Protein AF-A0A7V9TFW3-F1 (afdb_monomer)

Nearest PDB structures (foldseek):
  5y2z-assembly3_F  TM=6.793E-01  e=1.438E+00  Homo sapiens
  3h6j-assembly1_A  TM=7.015E-01  e=2.387E+00  Pseudomonas aeruginosa
  3pe7-assembly1_A  TM=7.337E-01  e=3.347E+00  Yersinia enterocolitica subsp. enterocolitica 8081
  2w38-assembly1_A  TM=6.959E-01  e=4.193E+00  Pseudomonas aeruginosa PAO1
  5lgg-assembly1_A  TM=3.891E-01  e=9.764E+00  Homo sapiens

Radius of gyration: 11.96 Å; Cα contacts (8 Å, |Δi|>4): 107; chains: 1; bounding box: 28×26×29 Å

Foldseek 3Di:
DWDKDKAWDPDADPPRFTWIWIATPPQQKIWIWTADPVPRDIDIDDIDNCVPVD

pLDDT: mean 90.92, std 8.3, range [52.0, 96.38]

Solvent-accessible surface area (backbone atoms only — not comparable to full-atom values): 3201 Å² total; per-residue (Å²): 129,90,43,74,48,79,44,78,48,93,66,66,37,82,94,70,6,44,31,31,42,40,35,34,67,74,81,42,33,35,29,43,35,35,30,34,82,88,76,70,50,69,47,75,53,75,75,40,60,57,85,71,70,120

Secondary structure (DSSP, 8-state):
---EEEEEEEEE-GGG-EEEEEEETTTTEEEEEEE-TTT--EEEEEEEETTS--

Mean predicted aligned error: 4.05 Å

Structure (mmCIF, N/CA/C/O backbone):
data_AF-A0A7V9TFW3-F1
#
_entry.id   AF-A0A7V9TFW3-F1
#
loop_
_atom_site.group_PDB
_atom_site.id
_atom_site.type_symbol
_atom_site.label_atom_id
_atom_site.label_alt_id
_atom_site.label_comp_id
_atom_site.label_asym_id
_atom_site.label_entity_id
_atom_site.label_seq_id
_atom_site.pdbx_PDB_ins_code
_atom_site.Cartn_x
_atom_site.Cartn_y
_atom_site.Cartn_z
_atom_site.occupancy
_atom_site.B_iso_or_equiv
_atom_site.auth_seq_id
_atom_site.auth_comp_id
_atom_site.auth_asym_id
_atom_site.auth_atom_id
_atom_site.pdbx_PDB_model_num
ATOM 1 N N . MET A 1 1 ? -15.140 -7.337 11.204 1.00 72.75 1 MET A N 1
ATOM 2 C CA . MET A 1 1 ? -15.381 -7.098 9.765 1.00 72.75 1 MET A CA 1
ATOM 3 C C . MET A 1 1 ? -14.183 -6.322 9.245 1.00 72.75 1 MET A C 1
ATOM 5 O O . MET A 1 1 ? -13.793 -5.380 9.919 1.00 72.75 1 MET A O 1
ATOM 9 N N . LEU A 1 2 ? -13.551 -6.763 8.156 1.00 84.12 2 LEU A N 1
ATOM 10 C CA . LEU A 1 2 ? -12.383 -6.086 7.583 1.00 84.12 2 LEU A CA 1
ATOM 11 C C . LEU A 1 2 ? -12.846 -4.813 6.861 1.00 84.12 2 LEU A C 1
ATOM 13 O O . LEU A 1 2 ? -13.721 -4.898 6.002 1.00 84.12 2 LEU A O 1
ATOM 17 N N . ASN A 1 3 ? -12.278 -3.659 7.210 1.00 92.50 3 ASN A N 1
ATOM 18 C CA . ASN A 1 3 ? -12.519 -2.392 6.519 1.00 92.50 3 ASN A CA 1
ATOM 19 C C . ASN A 1 3 ? -11.235 -1.952 5.806 1.00 92.50 3 ASN A C 1
ATOM 21 O O . ASN A 1 3 ? -10.423 -1.240 6.392 1.00 92.50 3 ASN A O 1
ATOM 25 N N . LEU A 1 4 ? -11.032 -2.428 4.577 1.00 94.81 4 LEU A N 1
ATOM 26 C CA . LEU A 1 4 ? -9.834 -2.152 3.787 1.00 94.81 4 LEU A CA 1
ATOM 27 C C . LEU A 1 4 ? -10.196 -1.323 2.554 1.00 94.81 4 LEU A C 1
ATOM 29 O O . LEU A 1 4 ? -11.074 -1.712 1.783 1.00 94.81 4 LEU A O 1
ATOM 33 N N . VAL A 1 5 ? -9.478 -0.224 2.340 1.00 95.81 5 VAL A N 1
ATOM 34 C CA . VAL A 1 5 ? -9.543 0.573 1.111 1.00 95.81 5 VAL A CA 1
ATOM 35 C C . VAL A 1 5 ? -8.180 0.529 0.435 1.00 95.81 5 VAL A C 1
ATOM 37 O O . VAL A 1 5 ? -7.158 0.757 1.078 1.00 95.81 5 VAL A O 1
ATOM 40 N N . VAL A 1 6 ? -8.165 0.241 -0.866 1.00 95.75 6 VAL A N 1
ATOM 41 C CA . VAL A 1 6 ? -6.947 0.230 -1.683 1.00 95.75 6 VAL A CA 1
ATOM 42 C C . VAL A 1 6 ? -7.136 1.190 -2.847 1.00 95.75 6 VAL A C 1
ATOM 44 O O . VAL A 1 6 ? -8.096 1.066 -3.605 1.00 95.75 6 VAL A O 1
ATOM 47 N N . VAL A 1 7 ? -6.223 2.146 -2.988 1.00 96.12 7 VAL A N 1
ATOM 48 C CA . VAL A 1 7 ? -6.268 3.181 -4.027 1.00 96.12 7 VAL A CA 1
ATOM 49 C C . VAL A 1 7 ? -4.963 3.152 -4.805 1.00 96.12 7 VAL A C 1
ATOM 51 O O . VAL A 1 7 ? -3.893 3.204 -4.206 1.00 96.12 7 VAL A O 1
ATOM 54 N N . LYS A 1 8 ? -5.030 3.096 -6.136 1.00 95.69 8 LYS A N 1
ATOM 55 C CA . LYS A 1 8 ? -3.843 3.285 -6.977 1.00 95.69 8 LYS A CA 1
ATOM 56 C C . LYS A 1 8 ? -3.431 4.756 -6.939 1.00 95.69 8 LYS A C 1
ATOM 58 O O . LYS A 1 8 ? -4.261 5.630 -7.163 1.00 95.69 8 LYS A O 1
ATOM 63 N N . ILE A 1 9 ? -2.159 5.017 -6.666 1.00 95.19 9 ILE A N 1
ATOM 64 C CA . ILE A 1 9 ? -1.590 6.364 -6.681 1.00 95.19 9 ILE A CA 1
ATOM 65 C C . ILE A 1 9 ? -1.052 6.631 -8.087 1.00 95.19 9 ILE A C 1
ATOM 67 O O . ILE A 1 9 ? -0.336 5.801 -8.651 1.00 95.19 9 ILE A O 1
ATOM 71 N N . GLU A 1 10 ? -1.385 7.788 -8.655 1.00 93.38 10 GLU A N 1
ATOM 72 C CA . GLU A 1 10 ? -0.790 8.229 -9.914 1.00 93.38 10 GLU A CA 1
ATOM 73 C C . GLU A 1 10 ? 0.680 8.604 -9.701 1.00 93.38 10 GLU A C 1
ATOM 75 O O . GLU A 1 10 ? 1.021 9.440 -8.866 1.00 93.38 10 GLU A O 1
ATOM 80 N N . GLY A 1 11 ? 1.562 7.944 -10.447 1.00 87.62 11 GLY A N 1
ATOM 81 C CA . GLY A 1 11 ? 3.007 8.067 -10.313 1.00 87.62 11 GLY A CA 1
ATOM 82 C C . GLY A 1 11 ? 3.689 6.704 -10.368 1.00 87.62 11 GLY A C 1
ATOM 83 O O . GLY A 1 11 ? 3.045 5.659 -10.447 1.00 87.62 11 GLY A O 1
ATOM 84 N N . SER A 1 12 ? 5.016 6.719 -10.339 1.00 86.25 12 SER A N 1
ATOM 85 C CA . SER A 1 12 ? 5.834 5.509 -10.336 1.00 86.25 12 SER A CA 1
ATOM 86 C C . SER A 1 12 ? 6.735 5.491 -9.112 1.00 86.25 12 SER A C 1
ATOM 88 O O . SER A 1 12 ? 7.457 6.453 -8.846 1.00 86.25 12 SER A O 1
ATOM 90 N N . GLY A 1 13 ? 6.712 4.376 -8.390 1.00 86.31 13 GLY A N 1
ATOM 91 C CA . GLY A 1 13 ? 7.635 4.101 -7.303 1.00 86.31 13 GLY A CA 1
ATOM 92 C C . GLY A 1 13 ? 9.037 3.747 -7.803 1.00 86.31 13 GLY A C 1
ATOM 93 O O . GLY A 1 13 ? 9.313 3.751 -9.009 1.00 86.31 13 GLY A O 1
ATOM 94 N N . PRO A 1 14 ? 9.939 3.369 -6.884 1.00 86.19 14 PRO A N 1
ATOM 95 C CA . PRO A 1 14 ? 11.264 2.877 -7.237 1.00 86.19 14 PRO A CA 1
ATOM 96 C C . PRO A 1 14 ? 11.190 1.773 -8.300 1.00 86.19 14 PRO A C 1
ATOM 98 O O . PRO A 1 14 ? 10.329 0.895 -8.231 1.00 86.19 14 PRO A O 1
ATOM 101 N N . ARG A 1 15 ? 12.103 1.801 -9.279 1.00 87.31 15 ARG A N 1
ATOM 102 C CA . ARG A 1 15 ? 12.184 0.801 -10.364 1.00 87.31 15 ARG A CA 1
ATOM 103 C C . ARG A 1 15 ? 10.903 0.673 -11.208 1.00 87.31 15 ARG A C 1
ATOM 105 O O . ARG A 1 15 ? 10.617 -0.411 -11.703 1.00 87.31 15 ARG A O 1
ATOM 112 N N . ASN A 1 16 ? 10.164 1.769 -11.396 1.00 91.81 16 ASN A N 1
ATOM 113 C CA . ASN A 1 16 ? 8.892 1.801 -12.133 1.00 91.81 16 ASN A CA 1
ATOM 114 C C . ASN A 1 16 ? 7.800 0.917 -11.509 1.00 91.81 16 ASN A C 1
ATOM 116 O O . ASN A 1 16 ? 6.970 0.354 -12.221 1.00 91.81 16 ASN A O 1
ATOM 120 N N . SER A 1 17 ? 7.816 0.783 -10.183 1.00 95.00 17 SER A N 1
ATOM 121 C CA . SER A 1 17 ? 6.760 0.069 -9.465 1.00 95.00 17 SER A CA 1
ATOM 122 C C . SER A 1 17 ? 5.446 0.848 -9.523 1.00 95.00 17 SER A C 1
ATOM 124 O O . SER A 1 17 ? 5.448 2.080 -9.450 1.00 95.00 17 SER A O 1
ATOM 126 N N . GLU A 1 18 ? 4.325 0.140 -9.595 1.00 96.00 18 GLU A N 1
ATOM 127 C CA . GLU A 1 18 ? 3.010 0.729 -9.353 1.00 96.00 18 GLU A CA 1
ATOM 128 C C . GLU A 1 18 ? 2.845 1.008 -7.858 1.00 96.00 18 GLU A C 1
ATOM 130 O O . GLU A 1 18 ? 3.296 0.227 -7.021 1.00 96.00 18 GLU A O 1
ATOM 135 N N . LEU A 1 19 ? 2.216 2.128 -7.513 1.00 96.00 19 LEU A N 1
ATOM 136 C CA . LEU A 1 19 ? 2.016 2.532 -6.126 1.00 96.00 19 LEU A CA 1
ATOM 137 C C . LEU A 1 19 ? 0.548 2.381 -5.737 1.00 96.00 19 LEU A C 1
ATOM 139 O O . LEU A 1 19 ? -0.341 2.804 -6.478 1.00 96.00 19 LEU A O 1
ATOM 143 N N . PHE A 1 20 ? 0.297 1.838 -4.551 1.00 96.38 20 PHE A N 1
ATOM 144 C CA . PHE A 1 20 ? -1.042 1.771 -3.975 1.00 96.3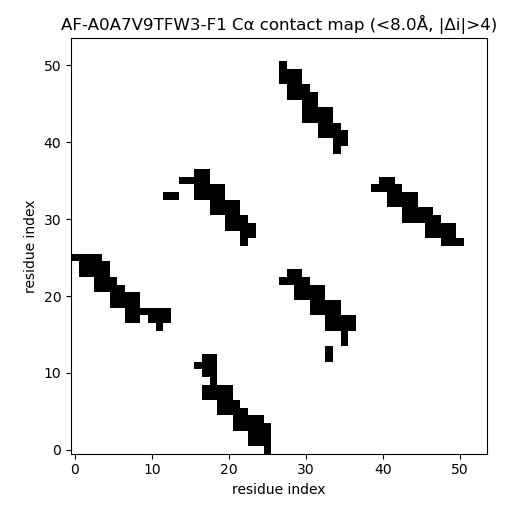8 20 PHE A CA 1
ATOM 145 C C . PHE A 1 20 ? -1.025 2.270 -2.535 1.00 96.38 20 PHE A C 1
ATOM 147 O O . PHE A 1 20 ? -0.165 1.880 -1.754 1.00 96.38 20 PHE A O 1
ATOM 154 N N . LEU A 1 21 ? -1.990 3.109 -2.175 1.00 95.56 21 LEU A N 1
ATOM 155 C CA . LEU A 1 21 ? -2.305 3.436 -0.792 1.00 95.56 21 LEU A CA 1
ATOM 156 C C . LEU A 1 21 ? -3.247 2.363 -0.251 1.00 95.56 21 LEU A C 1
ATOM 158 O O . LEU A 1 21 ? -4.306 2.118 -0.830 1.00 95.56 21 LEU A O 1
ATOM 162 N N . VAL A 1 22 ? -2.876 1.752 0.864 1.00 95.94 22 VAL A N 1
ATOM 163 C CA . VAL A 1 22 ? -3.695 0.788 1.592 1.00 95.94 22 VAL A CA 1
ATOM 164 C C . VAL A 1 22 ? -4.087 1.415 2.920 1.00 95.94 22 VAL A C 1
ATOM 166 O O . VAL A 1 22 ? -3.222 1.775 3.714 1.00 95.94 22 VAL A O 1
ATOM 169 N N . VAL A 1 23 ? -5.390 1.548 3.158 1.00 95.75 23 VAL A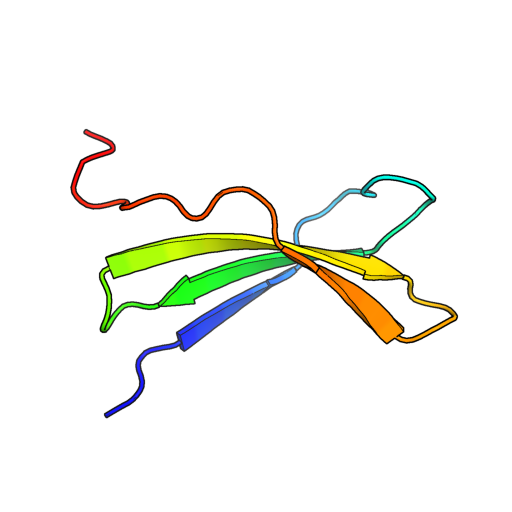 N 1
ATOM 170 C CA . VAL A 1 23 ? -5.953 2.067 4.407 1.00 95.75 23 VAL A CA 1
ATOM 171 C C . VAL A 1 23 ? -6.730 0.952 5.089 1.00 95.75 23 VAL A C 1
ATOM 173 O O . VAL A 1 23 ? -7.717 0.455 4.545 1.00 95.75 23 VAL A O 1
ATOM 176 N N . ASP A 1 24 ? -6.303 0.580 6.292 1.00 95.25 24 ASP A N 1
ATOM 177 C CA . ASP A 1 24 ? -7.043 -0.321 7.170 1.00 95.25 24 ASP A CA 1
ATOM 178 C C . ASP A 1 24 ? -7.817 0.515 8.194 1.00 95.25 24 ASP A C 1
ATOM 180 O O . ASP A 1 24 ? -7.261 1.071 9.141 1.00 95.25 24 ASP A O 1
ATOM 184 N N . GLY A 1 25 ? -9.130 0.622 8.000 1.00 93.56 25 GLY A N 1
ATOM 185 C CA . GLY A 1 25 ? -10.045 1.311 8.908 1.00 93.56 25 GLY A CA 1
ATOM 186 C C . GLY A 1 25 ? -10.267 0.589 10.237 1.00 93.56 25 GLY A C 1
ATOM 187 O O . GLY A 1 25 ? -10.700 1.207 11.206 1.00 93.56 25 GLY A O 1
ATOM 188 N N . THR A 1 26 ? -9.961 -0.706 10.297 1.00 94.75 26 THR A N 1
ATOM 189 C CA . THR A 1 26 ? -10.056 -1.523 11.514 1.00 94.75 26 THR A CA 1
ATOM 190 C C . THR A 1 26 ? -8.892 -1.210 12.444 1.00 94.75 26 THR A C 1
ATOM 192 O O . THR A 1 26 ? -9.093 -0.971 13.633 1.00 94.75 26 THR A O 1
ATOM 195 N N . LEU A 1 27 ? -7.679 -1.190 11.884 1.00 93.75 27 LEU A N 1
AT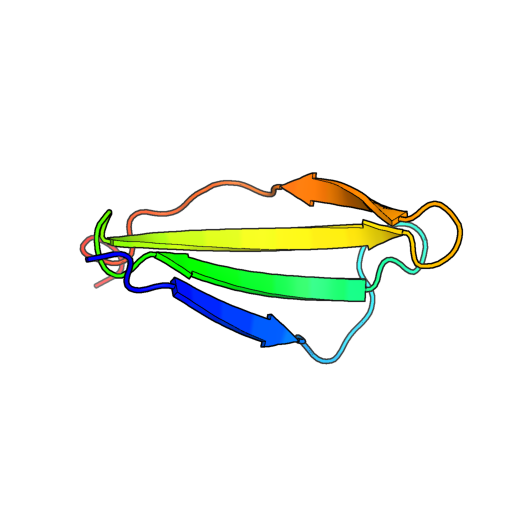OM 196 C CA . LEU A 1 27 ? -6.438 -0.908 12.611 1.00 93.75 27 LEU A CA 1
ATOM 197 C C . LEU A 1 27 ? -6.105 0.586 12.672 1.00 93.75 27 LEU A C 1
ATOM 199 O O . LEU A 1 27 ? -5.233 0.988 13.436 1.00 93.75 27 LEU A O 1
ATOM 203 N N . LYS A 1 28 ? -6.820 1.399 11.892 1.00 94.38 28 LYS A N 1
ATOM 204 C CA . LYS A 1 28 ? -6.591 2.833 11.700 1.00 94.38 28 LYS A CA 1
ATOM 205 C C . LYS A 1 28 ? -5.178 3.157 11.209 1.00 94.38 28 LYS A C 1
ATOM 207 O O . LYS A 1 28 ? -4.557 4.134 11.625 1.00 94.38 28 LYS A O 1
ATOM 212 N N . THR A 1 29 ? -4.684 2.325 10.301 1.00 94.56 29 THR A N 1
ATOM 213 C CA . THR A 1 29 ? -3.362 2.470 9.695 1.00 94.56 29 THR A CA 1
ATOM 214 C C . THR A 1 29 ? -3.461 2.752 8.202 1.00 94.56 29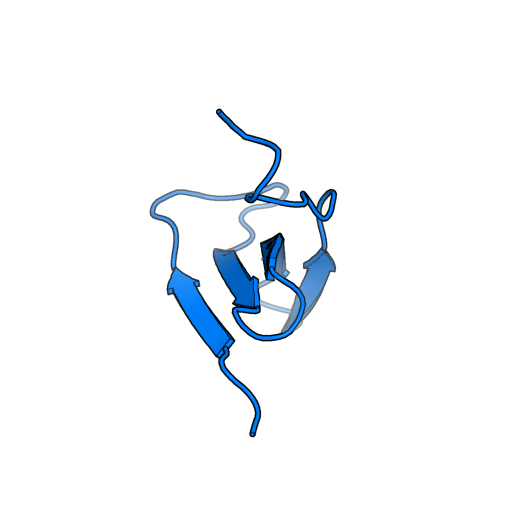 THR A C 1
ATOM 216 O O . THR A 1 29 ? -4.427 2.373 7.536 1.00 94.56 29 THR A O 1
ATOM 219 N N . ALA A 1 30 ? -2.450 3.429 7.672 1.00 95.06 30 ALA A N 1
ATOM 220 C CA . ALA A 1 30 ? -2.255 3.651 6.250 1.00 95.06 30 ALA A CA 1
ATOM 221 C C . ALA A 1 30 ? -0.814 3.302 5.863 1.00 95.06 30 ALA A C 1
ATOM 223 O O . ALA A 1 30 ? 0.127 3.599 6.598 1.00 95.06 30 ALA A O 1
ATOM 224 N N . SER A 1 31 ? -0.627 2.680 4.706 1.00 95.31 31 SER A N 1
ATOM 225 C CA . SER A 1 31 ? 0.694 2.413 4.139 1.00 95.31 31 SER A CA 1
ATOM 226 C C . SER A 1 31 ? 0.665 2.554 2.626 1.00 95.31 31 SER A C 1
ATOM 228 O O . SER A 1 31 ? -0.372 2.370 1.987 1.00 95.31 31 SER A O 1
ATOM 230 N N . VAL A 1 32 ? 1.809 2.881 2.035 1.00 95.50 32 VAL A N 1
ATOM 231 C CA . VAL A 1 32 ? 1.987 2.797 0.589 1.00 95.50 32 VAL A CA 1
ATOM 232 C C . VAL A 1 32 ? 2.647 1.459 0.284 1.00 95.50 32 VAL A C 1
ATOM 234 O O . VAL A 1 32 ? 3.601 1.052 0.939 1.00 95.50 32 VAL A O 1
ATOM 237 N N . ILE A 1 33 ? 2.150 0.751 -0.717 1.00 95.75 33 ILE A N 1
ATOM 238 C CA . ILE A 1 33 ? 2.810 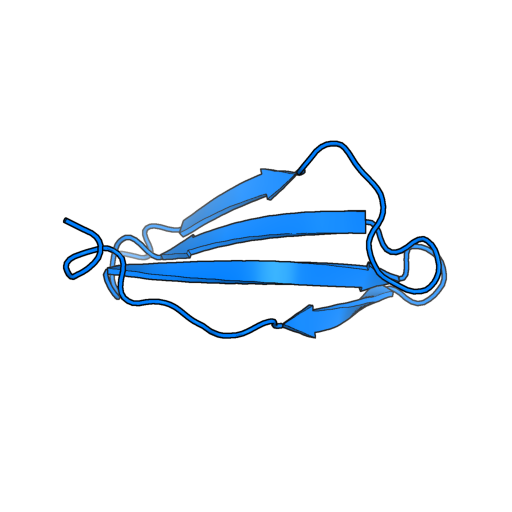-0.427 -1.266 1.00 95.75 33 ILE A CA 1
ATOM 239 C C . ILE A 1 33 ? 3.317 -0.097 -2.665 1.00 95.75 33 ILE A C 1
ATOM 241 O O . ILE A 1 33 ? 2.606 0.495 -3.475 1.00 95.75 33 ILE A O 1
ATOM 245 N N . ALA A 1 34 ? 4.563 -0.467 -2.940 1.00 95.44 34 ALA A N 1
ATOM 246 C CA . ALA A 1 34 ? 5.150 -0.424 -4.269 1.00 95.44 34 ALA A CA 1
ATOM 247 C C . ALA A 1 34 ? 5.161 -1.844 -4.835 1.00 95.44 34 ALA A C 1
ATOM 249 O O . ALA A 1 34 ? 5.756 -2.732 -4.227 1.00 95.44 34 ALA A O 1
ATOM 250 N N . VAL A 1 35 ? 4.505 -2.060 -5.973 1.00 95.75 35 VAL A N 1
ATOM 251 C CA . VAL A 1 35 ? 4.363 -3.362 -6.631 1.00 95.75 35 VAL A CA 1
ATOM 252 C C . VAL A 1 35 ? 5.131 -3.343 -7.946 1.00 95.75 35 VAL A C 1
ATOM 254 O O . VAL A 1 35 ? 4.861 -2.520 -8.817 1.00 95.75 35 VAL A O 1
ATOM 257 N N . ASP A 1 36 ? 6.090 -4.250 -8.106 1.00 94.75 36 ASP A N 1
ATOM 258 C CA . ASP A 1 36 ? 6.763 -4.466 -9.385 1.00 94.75 36 ASP A CA 1
ATOM 259 C C . ASP A 1 36 ? 5.766 -5.111 -10.364 1.00 94.75 36 ASP A C 1
ATOM 261 O O . ASP A 1 36 ? 5.365 -6.261 -10.152 1.00 94.75 36 ASP A O 1
ATOM 265 N N . PRO A 1 37 ? 5.379 -4.424 -11.454 1.00 91.00 37 PRO A N 1
ATOM 266 C CA . PRO A 1 37 ? 4.359 -4.92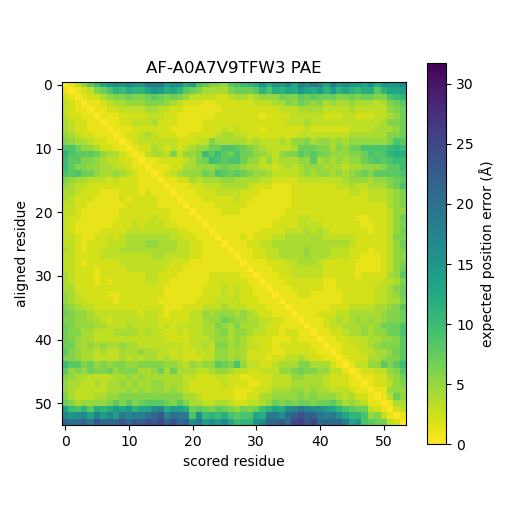7 -12.369 1.00 91.00 37 PRO A CA 1
ATOM 267 C C . PRO A 1 37 ? 4.806 -6.168 -13.155 1.00 91.00 37 PRO A C 1
ATOM 269 O O . PRO A 1 37 ? 3.969 -6.872 -13.712 1.00 91.00 37 PRO A O 1
ATOM 272 N N . LYS A 1 38 ? 6.113 -6.456 -13.228 1.00 93.06 38 LYS A N 1
ATOM 273 C CA . LYS A 1 38 ? 6.645 -7.625 -13.945 1.00 93.06 38 LYS A CA 1
ATOM 274 C C . LYS A 1 38 ? 6.651 -8.875 -13.081 1.00 93.06 38 LYS A C 1
ATOM 276 O O . LYS A 1 38 ? 6.386 -9.962 -13.581 1.00 93.06 38 LYS A O 1
ATOM 281 N N . SER A 1 39 ? 7.026 -8.729 -11.811 1.00 94.88 39 SER A N 1
ATOM 282 C CA . SER A 1 39 ? 7.212 -9.864 -10.900 1.00 94.88 39 SER A CA 1
ATOM 283 C C . SER A 1 39 ? 6.069 -10.050 -9.902 1.00 94.88 39 SER A C 1
ATOM 285 O O . SER A 1 39 ? 6.011 -11.088 -9.245 1.00 94.88 39 SER A O 1
ATOM 287 N N . GLY A 1 40 ? 5.188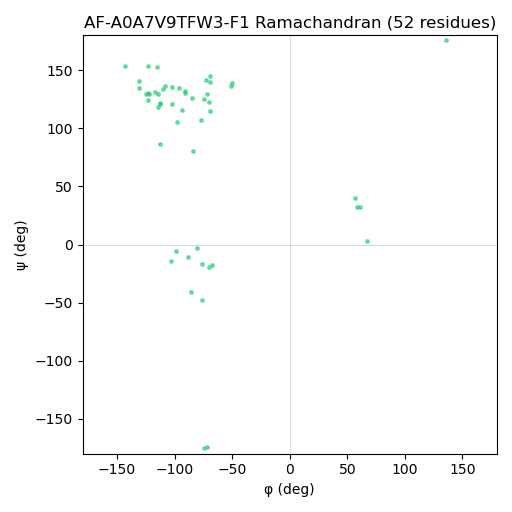 -9.055 -9.749 1.00 92.81 40 GLY A N 1
ATOM 288 C CA . GLY A 1 40 ? 4.136 -9.026 -8.728 1.00 92.81 40 GLY A CA 1
ATOM 289 C C . GLY A 1 40 ? 4.669 -8.899 -7.298 1.00 92.81 40 GLY A C 1
ATOM 290 O O . GLY A 1 40 ? 3.896 -8.927 -6.342 1.00 92.81 40 GLY A O 1
ATOM 291 N N . ARG A 1 41 ? 5.992 -8.773 -7.121 1.00 94.31 41 ARG A N 1
ATOM 292 C CA . ARG A 1 41 ? 6.602 -8.563 -5.808 1.00 94.31 41 ARG A CA 1
ATOM 293 C C . ARG A 1 41 ? 6.243 -7.179 -5.306 1.00 94.31 41 ARG A C 1
ATOM 295 O O . ARG A 1 41 ? 6.287 -6.217 -6.068 1.00 94.31 41 ARG A O 1
ATOM 302 N N . PHE A 1 42 ? 5.954 -7.081 -4.016 1.00 94.00 42 PHE A N 1
ATOM 303 C CA . PHE A 1 42 ? 5.631 -5.811 -3.393 1.00 94.00 42 PHE A CA 1
ATOM 304 C C . PHE A 1 42 ? 6.554 -5.500 -2.221 1.00 94.00 42 PHE A C 1
ATOM 306 O O . PHE A 1 42 ? 7.107 -6.386 -1.569 1.00 94.00 42 PHE A O 1
ATOM 313 N N . MET A 1 43 ? 6.701 -4.209 -1.965 1.00 93.75 43 MET A N 1
ATOM 314 C CA . MET A 1 43 ? 7.357 -3.648 -0.798 1.00 93.75 43 MET A CA 1
ATOM 315 C C . MET A 1 43 ? 6.354 -2.740 -0.100 1.00 93.75 43 MET A C 1
ATOM 317 O O . MET A 1 43 ? 5.733 -1.899 -0.746 1.00 93.75 43 MET A O 1
ATOM 321 N N . VAL A 1 44 ? 6.200 -2.908 1.209 1.00 91.12 44 VAL A N 1
ATOM 322 C CA . VAL A 1 44 ? 5.373 -2.028 2.040 1.00 91.12 44 VAL A CA 1
ATOM 323 C C . VAL A 1 44 ? 6.271 -0.916 2.572 1.00 91.12 44 VAL A C 1
ATOM 325 O O . VAL A 1 44 ? 7.364 -1.194 3.067 1.00 91.12 44 VAL A O 1
ATOM 328 N N . THR A 1 45 ? 5.848 0.338 2.433 1.00 84.69 45 THR A N 1
ATOM 329 C CA . THR A 1 45 ? 6.512 1.474 3.080 1.00 84.69 45 THR A CA 1
ATOM 330 C C . THR A 1 45 ? 6.239 1.464 4.582 1.00 84.69 45 THR A C 1
ATOM 332 O O . THR A 1 45 ? 5.601 0.561 5.120 1.00 84.69 45 THR A O 1
ATOM 335 N N . GLU A 1 46 ? 6.689 2.505 5.276 1.00 88.56 46 GLU A N 1
ATOM 336 C CA . GLU A 1 46 ? 6.271 2.750 6.650 1.00 88.56 46 GLU A CA 1
ATOM 337 C C . GLU A 1 46 ? 4.737 2.730 6.785 1.00 88.56 46 GLU A C 1
ATOM 339 O O . GLU A 1 46 ? 4.013 3.263 5.935 1.00 88.56 46 GLU A O 1
ATOM 344 N N . VAL A 1 47 ? 4.264 2.073 7.846 1.00 92.00 47 VAL A N 1
ATOM 345 C CA . VAL A 1 47 ? 2.853 1.992 8.226 1.00 92.00 47 VAL A CA 1
ATOM 346 C C . VAL A 1 47 ? 2.582 3.107 9.227 1.00 92.00 47 VAL A C 1
ATOM 348 O O . VAL A 1 47 ? 3.135 3.103 10.324 1.00 92.00 47 VAL A O 1
ATOM 351 N N . GLN A 1 48 ? 1.727 4.051 8.854 1.00 93.88 48 GLN A N 1
ATOM 352 C CA . GLN A 1 48 ? 1.392 5.211 9.670 1.00 93.88 48 GLN A CA 1
ATOM 353 C C . GLN A 1 48 ? 0.035 5.027 10.349 1.00 93.88 48 GLN A C 1
ATOM 355 O O . GLN A 1 48 ? -0.937 4.614 9.721 1.00 93.88 48 GLN A O 1
ATOM 360 N N . ASP A 1 49 ? -0.038 5.364 11.635 1.00 93.94 49 ASP A N 1
ATOM 361 C CA . ASP A 1 49 ? -1.301 5.542 12.353 1.00 93.94 49 ASP A CA 1
ATOM 362 C C . ASP A 1 49 ? -1.891 6.903 11.962 1.00 93.94 49 ASP A C 1
ATOM 364 O O . ASP A 1 49 ? -1.382 7.950 12.371 1.00 93.94 49 ASP A O 1
ATOM 368 N N . TYR A 1 50 ? -2.960 6.902 11.162 1.00 88.25 50 TYR A N 1
ATOM 369 C CA . TYR A 1 50 ? -3.541 8.148 10.655 1.00 88.25 50 TYR A CA 1
ATOM 370 C C . TYR A 1 50 ? -4.446 8.849 11.674 1.00 88.25 50 TYR A C 1
ATOM 372 O O . TYR A 1 50 ? -4.919 9.949 11.406 1.00 88.25 50 TYR A O 1
ATOM 380 N N . THR A 1 51 ? -4.679 8.270 12.858 1.00 88.19 51 THR A N 1
ATOM 381 C CA . THR A 1 51 ? -5.375 8.991 13.941 1.00 88.19 51 THR A CA 1
ATOM 382 C C . THR A 1 51 ? -4.491 10.008 14.641 1.00 88.19 51 THR A C 1
ATOM 384 O O . THR A 1 51 ? -4.997 10.889 15.332 1.00 88.19 51 THR A O 1
ATOM 387 N N . LYS A 1 52 ? -3.174 9.885 14.458 1.00 75.88 52 LYS A N 1
ATOM 388 C CA . LYS A 1 52 ? -2.161 10.794 15.000 1.00 75.88 52 LYS A CA 1
ATOM 389 C C . LYS A 1 52 ? -1.678 11.817 13.976 1.00 75.88 52 LYS A C 1
ATOM 391 O O . LYS A 1 52 ? -0.895 12.691 14.325 1.00 75.88 52 LYS A O 1
ATOM 396 N N . ALA A 1 53 ? -2.126 11.697 12.727 1.00 61.53 53 ALA A N 1
ATOM 397 C CA . ALA A 1 53 ? -1.887 12.674 11.679 1.00 61.53 53 ALA A CA 1
ATOM 398 C C . ALA A 1 53 ? -2.947 13.782 11.796 1.00 61.53 53 ALA A C 1
ATOM 400 O O . ALA A 1 53 ? -3.975 13.746 11.122 1.00 61.53 53 ALA A O 1
ATOM 401 N N . GLY A 1 54 ? -2.729 14.719 12.718 1.00 52.00 54 GL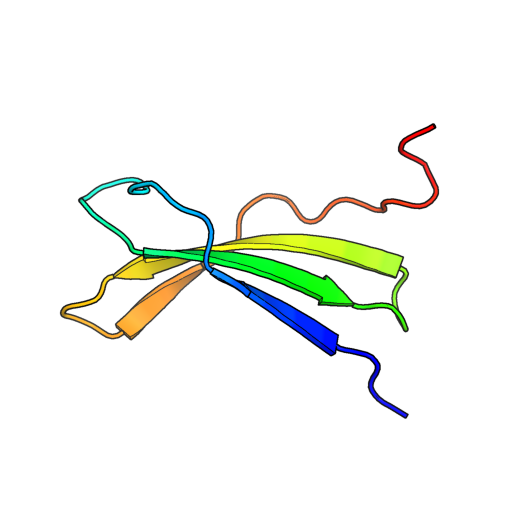Y A N 1
ATOM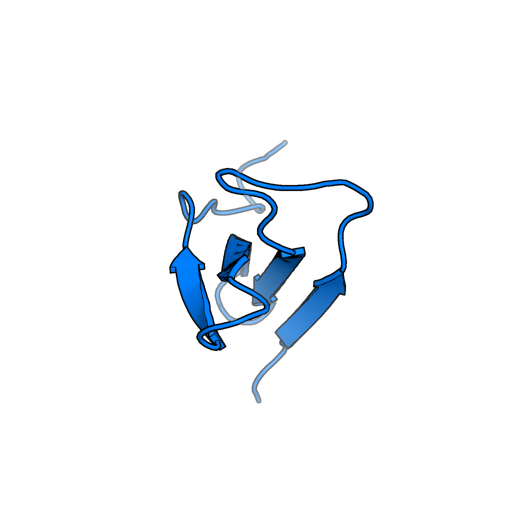 402 C CA . GLY A 1 54 ? -3.606 15.857 12.996 1.00 52.00 54 GLY A CA 1
ATOM 403 C C . GLY A 1 54 ? -2.850 16.972 13.691 1.00 52.00 54 GLY A C 1
ATOM 404 O O . GLY A 1 54 ? -2.003 16.643 14.551 1.00 52.00 54 GLY A O 1
#

Sequence (54 aa):
MLNLVVVKIEGSGPRNSELFLVVDGTLKTASVIAVDPKSGRFMVTEVQDYTKAG